Protein AF-A0A5E5Q493-F1 (afdb_monomer_lite)

Foldseek 3Di:
DDPDDDPDDPQFDFPDWDDADPWIWTFTQQFIKTKQQLCNVCVVCPDVVRHIDIGTPARGGCVDPLRVVQQVVLLVVLVVDDADPVADSNVLNNLSVLLSVLVRQLVVLVVLQVVVVVVQVVVQVVQVVVCVVDPDRDDRDDRPPNVVSVCSNVVSVVVSVLSVVVSVCSRVVNDNPPPD

Sequence (180 aa):
MNLSDNSENSNDEVQYLIKLQDSFYAFANNYITKILPAESIDSQNLHPETRHSDQKTYSIGCANLWVARSIIQTKQILDSIILNPKISKQKVLDHAWCCTELLLNCEAAHYQIYKETLELMPKCDAIIEESKKRTHIPTLPQVERLEDKVAIFLGNAKRFLEKTHEFLCLLYGAPISKTS

pLDDT: mean 84.62, std 14.44, range [23.94, 97.75]

Structure (mmCIF, N/CA/C/O backbone):
data_AF-A0A5E5Q493-F1
#
_entry.id   AF-A0A5E5Q493-F1
#
loop_
_atom_site.group_PDB
_atom_site.id
_atom_site.type_symbol
_atom_site.label_atom_id
_atom_site.label_alt_id
_atom_sit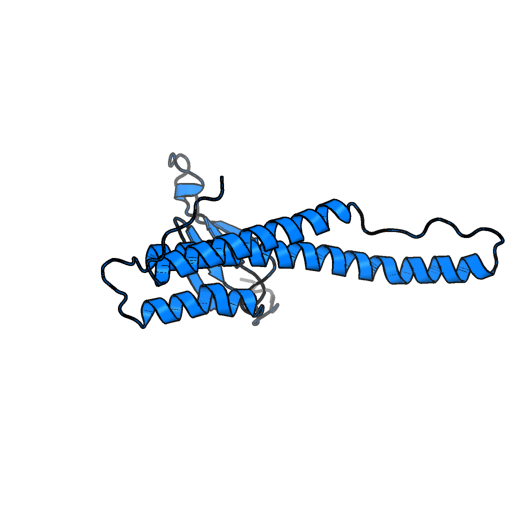e.label_comp_id
_atom_site.label_asym_id
_atom_site.label_entity_id
_atom_site.label_seq_id
_atom_site.pdbx_PDB_ins_code
_atom_site.Cartn_x
_atom_site.Cartn_y
_atom_site.Cartn_z
_atom_site.occupancy
_atom_site.B_iso_or_equiv
_atom_site.auth_seq_id
_atom_site.auth_comp_id
_atom_site.auth_asym_id
_atom_site.auth_atom_id
_atom_site.pdbx_PDB_model_num
ATOM 1 N N . MET A 1 1 ? -32.397 -18.327 -21.535 1.00 39.34 1 MET A N 1
ATOM 2 C CA . MET A 1 1 ? -31.599 -19.229 -20.684 1.00 39.34 1 MET A CA 1
ATOM 3 C C . MET A 1 1 ? -30.431 -19.692 -21.535 1.00 39.34 1 MET A C 1
ATOM 5 O O . MET A 1 1 ? -30.621 -20.534 -22.392 1.00 39.34 1 MET A O 1
ATOM 9 N N . ASN A 1 2 ? -29.295 -19.013 -21.406 1.00 23.94 2 ASN A N 1
ATOM 10 C CA . ASN A 1 2 ? -28.016 -19.379 -22.008 1.00 23.94 2 ASN A CA 1
ATOM 11 C C . ASN A 1 2 ? -26.967 -18.934 -20.991 1.00 23.94 2 ASN A C 1
ATOM 13 O O . ASN A 1 2 ? -26.637 -17.755 -20.902 1.00 23.94 2 ASN A O 1
ATOM 17 N N . LEU A 1 3 ? -26.571 -19.883 -20.146 1.00 37.31 3 LEU A N 1
ATOM 18 C CA . LEU A 1 3 ? -25.364 -19.809 -19.339 1.00 37.31 3 LEU A CA 1
ATOM 19 C C . LEU A 1 3 ? -24.218 -20.120 -20.299 1.00 37.31 3 LEU A C 1
ATOM 21 O O . LEU A 1 3 ? -23.931 -21.283 -20.563 1.00 37.31 3 LEU A O 1
ATOM 25 N N . SER A 1 4 ? -23.651 -19.084 -20.908 1.00 36.12 4 SER A N 1
ATOM 26 C CA . SER A 1 4 ? -22.347 -19.199 -21.548 1.00 36.12 4 SER A CA 1
ATOM 27 C C . SER A 1 4 ? -21.291 -19.138 -20.454 1.00 36.12 4 SER A C 1
ATOM 29 O O . SER A 1 4 ? -21.173 -18.122 -19.765 1.00 36.12 4 SER A O 1
ATOM 31 N N . ASP A 1 5 ? -20.592 -20.260 -20.307 1.00 43.19 5 ASP A N 1
ATOM 32 C CA . ASP A 1 5 ? -19.326 -20.430 -19.607 1.00 43.19 5 ASP A CA 1
ATOM 33 C C . ASP A 1 5 ? -18.454 -19.173 -19.655 1.00 43.19 5 ASP A C 1
ATOM 35 O O . ASP A 1 5 ? -18.027 -18.743 -20.722 1.00 43.19 5 ASP A O 1
ATOM 39 N N . ASN A 1 6 ? -18.146 -18.649 -18.472 1.00 34.38 6 ASN A N 1
ATOM 40 C CA . ASN A 1 6 ? -16.901 -17.946 -18.199 1.00 34.38 6 ASN A CA 1
ATOM 41 C C . ASN A 1 6 ? -16.311 -18.580 -16.939 1.00 34.38 6 ASN A C 1
ATOM 43 O O . ASN A 1 6 ? -16.377 -18.042 -15.835 1.00 34.38 6 ASN A O 1
ATOM 47 N N . SER A 1 7 ? -15.769 -19.782 -17.110 1.00 41.03 7 SER A N 1
ATOM 48 C CA . SER A 1 7 ? -14.780 -20.334 -16.198 1.00 41.03 7 SER A CA 1
ATOM 49 C C . SER A 1 7 ? -13.471 -19.555 -16.372 1.00 41.03 7 SER A C 1
ATOM 51 O O . SER A 1 7 ? -12.572 -20.001 -17.081 1.00 41.03 7 SER A O 1
ATOM 53 N N . GLU A 1 8 ? -13.357 -18.388 -15.741 1.00 40.84 8 GLU A N 1
ATOM 54 C CA . GLU A 1 8 ? -12.075 -17.703 -15.565 1.00 40.84 8 GLU A CA 1
ATOM 55 C C . GLU A 1 8 ? -11.865 -17.360 -14.080 1.00 40.84 8 GLU A C 1
ATOM 57 O O . GLU A 1 8 ? -12.551 -16.524 -13.502 1.00 40.84 8 GLU A O 1
ATOM 62 N N . ASN A 1 9 ? -10.880 -18.051 -13.492 1.00 41.59 9 ASN A N 1
ATOM 63 C CA . ASN A 1 9 ? -10.231 -17.850 -12.190 1.00 41.59 9 ASN A CA 1
ATOM 64 C C . ASN A 1 9 ? -11.027 -18.106 -10.895 1.00 41.59 9 ASN A C 1
ATOM 66 O O . ASN A 1 9 ? -11.352 -17.193 -10.143 1.00 41.59 9 ASN A O 1
ATOM 70 N N . SER A 1 10 ? -11.088 -19.379 -10.487 1.00 48.81 10 SER A N 1
ATOM 71 C CA . SER A 1 10 ? -11.381 -19.809 -9.103 1.00 48.81 10 SER A CA 1
ATOM 72 C C . SER A 1 10 ? -10.326 -19.387 -8.054 1.00 48.81 10 SER A C 1
ATOM 74 O O . SER A 1 10 ? -10.352 -19.872 -6.929 1.00 48.81 10 SER A O 1
ATOM 76 N N . ASN A 1 11 ? -9.354 -18.542 -8.416 1.00 54.03 11 ASN A N 1
ATOM 77 C CA . ASN A 1 11 ? -8.247 -18.107 -7.554 1.00 54.03 11 ASN A CA 1
ATOM 78 C C . ASN A 1 11 ? -8.409 -16.677 -7.011 1.00 54.03 11 ASN A C 1
ATOM 80 O O . ASN A 1 11 ? -7.560 -16.231 -6.240 1.00 54.03 11 ASN A O 1
ATOM 84 N N . ASP A 1 12 ? -9.465 -15.967 -7.413 1.00 68.44 12 ASP A N 1
ATOM 85 C CA . ASP A 1 12 ? -9.704 -14.557 -7.072 1.00 68.44 12 ASP A CA 1
ATOM 86 C C . ASP A 1 12 ? -10.962 -14.354 -6.212 1.00 68.44 12 ASP A C 1
ATOM 88 O O . ASP A 1 12 ? -11.564 -13.282 -6.186 1.00 68.44 12 ASP A O 1
ATOM 92 N N . GLU A 1 13 ? -11.350 -15.378 -5.452 1.00 83.69 13 GLU A N 1
ATOM 93 C CA . GLU A 1 13 ? -12.405 -15.243 -4.452 1.00 83.69 13 GLU A CA 1
ATOM 94 C C . GLU A 1 13 ? -12.000 -14.269 -3.335 1.00 83.69 13 GLU A C 1
ATOM 96 O O . GLU A 1 13 ? -10.838 -14.191 -2.911 1.00 83.69 13 GLU A O 1
ATOM 101 N N . VAL A 1 14 ? -12.989 -13.523 -2.836 1.00 86.12 14 VAL A N 1
ATOM 102 C CA . VAL A 1 14 ? -12.820 -12.661 -1.664 1.00 86.12 14 VAL A CA 1
ATOM 103 C C . VAL A 1 14 ? -12.573 -13.545 -0.448 1.00 86.12 14 VAL A C 1
ATOM 105 O O . VAL A 1 14 ? -13.428 -14.332 -0.055 1.00 86.12 14 VAL A O 1
ATOM 108 N N . GLN A 1 15 ? -11.411 -13.380 0.174 1.00 87.62 15 GLN A N 1
ATOM 109 C CA . GLN A 1 15 ? -11.018 -14.142 1.355 1.00 87.62 15 GLN A CA 1
ATOM 110 C C . GLN A 1 15 ? -11.425 -13.439 2.651 1.00 87.62 15 GLN A C 1
ATOM 112 O O . GLN A 1 15 ? -11.807 -14.094 3.618 1.00 87.62 15 GLN A O 1
ATOM 117 N N . TYR A 1 16 ? -11.347 -12.105 2.681 1.00 89.75 16 TYR A N 1
ATOM 118 C CA . TYR A 1 16 ? -11.669 -11.317 3.871 1.00 89.75 16 TYR A CA 1
ATOM 119 C C . TYR A 1 16 ? -12.482 -10.079 3.518 1.00 89.75 16 TYR A C 1
ATOM 121 O O . TYR A 1 16 ? -12.204 -9.390 2.539 1.00 89.75 16 TYR A O 1
ATOM 129 N N . LEU A 1 17 ? -13.447 -9.760 4.377 1.00 91.06 17 LEU A N 1
ATOM 130 C CA . LEU A 1 17 ? -14.184 -8.505 4.360 1.00 91.06 17 LEU A CA 1
ATOM 131 C C . LEU A 1 17 ? -13.906 -7.778 5.674 1.00 91.06 17 LEU A C 1
ATOM 133 O O . LEU A 1 17 ? -14.269 -8.267 6.744 1.00 91.06 17 LEU A O 1
ATOM 137 N N . ILE A 1 18 ? -13.239 -6.627 5.608 1.00 91.38 18 ILE A N 1
ATOM 138 C CA . ILE A 1 18 ? -12.825 -5.883 6.803 1.00 91.38 18 ILE A CA 1
ATOM 139 C C . ILE A 1 18 ? -13.383 -4.464 6.728 1.00 91.38 18 ILE A C 1
ATOM 141 O O . ILE A 1 18 ? -13.211 -3.768 5.727 1.00 91.38 18 ILE A O 1
ATOM 145 N N . LYS A 1 19 ? -14.043 -4.027 7.807 1.00 89.88 19 LYS A N 1
ATOM 146 C CA . LYS A 1 19 ? -14.370 -2.615 8.009 1.00 89.88 19 LYS A CA 1
ATOM 147 C C . LYS A 1 19 ? -13.118 -1.889 8.493 1.00 89.88 19 LYS A C 1
ATOM 149 O O . LYS A 1 19 ? -12.595 -2.211 9.560 1.00 89.88 19 LYS A O 1
ATOM 154 N N . LEU A 1 20 ? -12.655 -0.927 7.710 1.00 88.44 20 LEU A N 1
ATOM 155 C CA . LEU A 1 20 ? -11.464 -0.129 7.974 1.00 88.44 20 LEU A CA 1
ATOM 156 C C . LEU A 1 20 ? -11.875 1.335 7.898 1.00 88.44 20 LEU A C 1
ATOM 158 O O . LEU A 1 20 ? -12.413 1.765 6.875 1.00 88.44 20 LEU A O 1
ATOM 162 N N . GLN A 1 21 ? -11.661 2.079 8.987 1.00 85.44 21 GLN A N 1
ATOM 163 C CA . GLN A 1 21 ? -12.197 3.433 9.134 1.00 85.44 21 GLN A CA 1
ATOM 164 C C . GLN A 1 21 ? -13.718 3.441 8.833 1.00 85.44 21 GLN A C 1
ATOM 166 O O . GLN A 1 21 ? -14.478 2.653 9.410 1.00 85.44 21 GLN A O 1
ATOM 171 N N . ASP A 1 22 ? -14.155 4.270 7.882 1.00 82.38 22 ASP A N 1
ATOM 172 C CA . ASP A 1 22 ? -15.555 4.429 7.477 1.00 82.38 22 ASP A CA 1
ATOM 173 C C . ASP A 1 22 ? -15.925 3.627 6.216 1.00 82.38 22 ASP A C 1
ATOM 175 O O . ASP A 1 22 ? -16.923 3.910 5.557 1.00 82.38 22 ASP A O 1
ATOM 179 N N . SER A 1 23 ? -15.121 2.638 5.814 1.00 86.62 23 SER A N 1
ATOM 180 C CA . SER A 1 23 ? -15.348 1.883 4.574 1.00 86.62 23 SER A CA 1
ATOM 181 C C . SER A 1 23 ? -15.143 0.381 4.741 1.00 86.62 23 SER A C 1
ATOM 183 O O . SER A 1 23 ? -14.411 -0.082 5.614 1.00 86.62 23 SER A O 1
ATOM 185 N N . PHE A 1 24 ? -15.802 -0.399 3.885 1.00 89.44 24 PHE A N 1
ATOM 186 C CA . PHE A 1 24 ? -15.582 -1.839 3.795 1.00 89.44 24 PHE A CA 1
ATOM 187 C C . PHE A 1 24 ? -14.611 -2.145 2.663 1.00 89.44 24 PHE A C 1
ATOM 189 O O . PHE A 1 24 ? -14.757 -1.629 1.555 1.00 89.44 24 PHE A O 1
ATOM 196 N N . TYR A 1 25 ? -13.646 -3.011 2.945 1.00 91.31 25 TYR A N 1
ATOM 197 C CA . TYR A 1 25 ? -12.689 -3.494 1.964 1.00 91.31 25 TYR A CA 1
ATOM 198 C C . TYR A 1 25 ? -12.807 -5.006 1.831 1.00 91.31 25 TYR A C 1
ATOM 200 O O . TYR A 1 25 ? -12.768 -5.737 2.825 1.00 91.31 25 TYR A O 1
ATOM 208 N N . ALA A 1 26 ? -12.951 -5.456 0.589 1.00 91.62 26 ALA A N 1
ATOM 209 C CA . ALA A 1 26 ? -12.884 -6.851 0.198 1.00 91.62 26 ALA A CA 1
ATOM 210 C C . ALA A 1 26 ? -11.453 -7.175 -0.243 1.00 91.62 26 ALA A C 1
ATOM 212 O O . ALA A 1 26 ? -10.914 -6.548 -1.157 1.00 91.62 26 ALA A O 1
ATOM 213 N N . PHE A 1 27 ? -10.845 -8.154 0.418 1.00 91.62 27 PHE A N 1
ATOM 214 C CA . PHE A 1 27 ? -9.499 -8.637 0.148 1.00 91.62 27 PHE A CA 1
ATOM 215 C C . PHE A 1 27 ? -9.597 -9.969 -0.591 1.00 91.62 27 PHE A C 1
ATOM 217 O O . PHE A 1 27 ? -9.930 -10.996 0.007 1.00 91.62 27 PHE A O 1
ATOM 224 N N . ALA A 1 28 ? -9.326 -9.938 -1.892 1.00 91.56 28 ALA A N 1
ATOM 225 C CA . ALA A 1 28 ? -9.138 -11.123 -2.718 1.00 91.56 28 ALA A CA 1
ATOM 226 C C . ALA A 1 28 ? -7.650 -11.493 -2.773 1.00 91.56 28 ALA A C 1
ATOM 228 O O . ALA A 1 28 ? -6.789 -10.772 -2.260 1.00 91.56 28 ALA A O 1
ATOM 229 N N . ASN A 1 29 ? -7.322 -12.617 -3.407 1.00 89.19 29 ASN A N 1
ATOM 230 C CA . ASN A 1 29 ? -5.942 -13.092 -3.458 1.00 89.19 29 ASN A CA 1
ATOM 231 C C . ASN A 1 29 ? -5.014 -12.115 -4.201 1.00 89.19 29 ASN A C 1
ATOM 233 O O . ASN A 1 29 ? -3.924 -11.814 -3.715 1.00 89.19 29 ASN A O 1
ATOM 237 N N . ASN A 1 30 ? -5.467 -11.549 -5.326 1.00 88.44 30 ASN A N 1
ATOM 238 C CA . ASN A 1 30 ? -4.639 -10.676 -6.165 1.00 88.44 30 ASN A CA 1
ATOM 239 C C . ASN A 1 30 ? -5.064 -9.202 -6.176 1.00 88.44 30 ASN A C 1
ATOM 241 O O . ASN A 1 30 ? -4.408 -8.380 -6.815 1.00 88.44 30 ASN A O 1
ATOM 245 N N . TYR A 1 31 ? -6.147 -8.830 -5.494 1.00 89.06 31 TYR A N 1
ATOM 246 C CA . TYR A 1 31 ? -6.603 -7.442 -5.456 1.00 89.06 31 TYR A CA 1
ATOM 247 C C . TYR A 1 31 ? -7.353 -7.085 -4.174 1.00 89.06 31 TYR A C 1
ATOM 249 O O . TYR A 1 31 ? -7.845 -7.949 -3.448 1.00 89.06 31 TYR A O 1
ATOM 257 N N . ILE A 1 32 ? -7.462 -5.780 -3.932 1.00 90.50 32 ILE A N 1
ATOM 258 C CA . ILE A 1 32 ? -8.276 -5.202 -2.864 1.00 90.50 32 ILE A CA 1
ATOM 259 C C . ILE A 1 32 ? -9.277 -4.238 -3.489 1.00 90.50 32 ILE A C 1
ATOM 261 O O . ILE A 1 32 ? -8.916 -3.364 -4.288 1.00 90.50 32 ILE A O 1
ATOM 265 N N . THR A 1 33 ? -10.531 -4.375 -3.078 1.00 90.69 33 THR A N 1
ATOM 266 C CA . THR A 1 33 ? -11.648 -3.576 -3.570 1.00 90.69 33 THR A CA 1
ATOM 267 C C . THR A 1 33 ? -12.316 -2.853 -2.414 1.00 90.69 33 THR A C 1
ATOM 269 O O . THR A 1 33 ? -12.664 -3.464 -1.404 1.00 90.69 33 THR A O 1
ATOM 272 N N . LYS A 1 34 ? -12.517 -1.545 -2.566 1.00 91.00 34 LYS A N 1
ATOM 273 C CA . LYS A 1 34 ? -13.326 -0.743 -1.655 1.00 91.00 34 LYS A CA 1
ATOM 274 C C . LYS A 1 34 ? -14.789 -0.872 -2.058 1.00 91.00 34 LYS A C 1
ATOM 276 O O . LYS A 1 34 ? -15.133 -0.645 -3.215 1.00 91.00 34 LYS A O 1
ATOM 281 N N . ILE A 1 35 ? -15.644 -1.220 -1.108 1.00 87.12 35 ILE A N 1
ATOM 282 C CA . ILE A 1 35 ? -17.091 -1.270 -1.310 1.00 87.12 35 ILE A CA 1
ATOM 283 C C . ILE A 1 35 ? -17.650 0.125 -1.046 1.00 87.12 35 ILE A C 1
ATOM 285 O O . ILE A 1 35 ? -17.381 0.724 -0.002 1.00 87.12 35 ILE A O 1
ATOM 289 N N . LEU A 1 36 ? -18.428 0.627 -1.999 1.00 82.12 36 LEU A N 1
ATOM 290 C CA . LEU A 1 36 ? -19.103 1.914 -1.945 1.00 82.12 36 LEU A CA 1
ATOM 291 C C . LEU A 1 36 ? -20.588 1.676 -1.631 1.00 82.12 36 LEU A C 1
ATOM 293 O O . LEU A 1 36 ? -21.318 1.114 -2.455 1.00 82.12 36 LEU A O 1
ATOM 297 N N . PRO A 1 37 ? -21.059 2.057 -0.428 1.00 79.19 37 PRO A N 1
ATOM 298 C CA . PRO A 1 37 ? -22.476 2.004 -0.093 1.00 79.19 37 PRO A CA 1
ATOM 299 C C . PRO A 1 37 ? -23.313 2.842 -1.068 1.00 79.19 37 PRO A C 1
ATOM 301 O O . PRO A 1 37 ? -22.847 3.888 -1.515 1.00 79.19 37 PRO A O 1
ATOM 304 N N . ALA A 1 38 ? -24.562 2.448 -1.339 1.00 76.94 38 ALA A N 1
ATOM 305 C CA . ALA A 1 38 ? -25.472 3.244 -2.169 1.00 76.94 38 ALA A CA 1
ATOM 306 C C . ALA A 1 38 ? -25.632 4.673 -1.619 1.00 76.94 38 ALA A C 1
ATOM 308 O O . ALA A 1 38 ? -25.559 5.639 -2.365 1.00 76.94 38 ALA A O 1
ATOM 309 N N . GLU A 1 39 ? -25.692 4.799 -0.293 1.00 74.12 39 GLU A N 1
ATOM 310 C CA . GLU A 1 39 ? -25.741 6.068 0.448 1.00 74.12 39 GLU A CA 1
ATOM 311 C C . GLU A 1 39 ? -24.510 6.965 0.218 1.00 74.12 39 GLU A C 1
ATOM 313 O O . GLU A 1 39 ? -24.579 8.178 0.390 1.00 74.12 39 GLU A O 1
ATOM 318 N N . SER A 1 40 ? -23.364 6.385 -0.155 1.00 73.56 40 SER A N 1
ATOM 319 C CA . SER A 1 40 ? -22.155 7.148 -0.496 1.00 73.56 40 SER A CA 1
ATOM 320 C C . SER A 1 40 ? -22.145 7.628 -1.950 1.00 73.56 40 SER A C 1
ATOM 322 O O . SER A 1 40 ? -21.463 8.600 -2.266 1.00 73.56 40 SER A O 1
ATOM 324 N N . ILE A 1 41 ? -22.901 6.955 -2.821 1.00 74.69 41 ILE A N 1
ATOM 325 C CA . ILE A 1 41 ? -23.017 7.254 -4.253 1.00 74.69 41 ILE A CA 1
ATOM 326 C C . ILE A 1 41 ? -24.143 8.269 -4.478 1.00 74.69 41 ILE A C 1
ATOM 328 O O . ILE A 1 41 ? -23.981 9.213 -5.246 1.00 74.69 41 ILE A O 1
ATOM 332 N N . ASP A 1 42 ? -25.249 8.110 -3.754 1.00 73.31 42 ASP A N 1
ATOM 333 C CA . ASP A 1 42 ? -26.403 8.999 -3.767 1.00 73.31 42 ASP A CA 1
ATOM 334 C C . ASP A 1 42 ? -26.770 9.420 -2.339 1.00 73.31 42 ASP A C 1
ATOM 336 O O . ASP A 1 42 ? -27.705 8.926 -1.708 1.00 73.31 42 ASP A O 1
ATOM 340 N N . SER A 1 43 ? -25.990 10.360 -1.811 1.00 74.31 43 SER A N 1
ATOM 341 C CA . SER A 1 43 ? -26.144 10.862 -0.441 1.00 74.31 43 SER A CA 1
ATOM 342 C C . SER A 1 43 ? -27.427 11.660 -0.214 1.00 74.31 43 SER A C 1
ATOM 344 O O . SER A 1 43 ? -27.854 11.826 0.929 1.00 74.31 43 SER A O 1
ATOM 346 N N . GLN A 1 44 ? -28.048 12.153 -1.286 1.00 82.00 44 GLN A N 1
ATOM 347 C CA . GLN A 1 44 ? -29.312 12.887 -1.238 1.00 82.00 44 GLN A CA 1
ATOM 348 C C . GLN A 1 44 ? -30.521 11.983 -1.509 1.00 82.00 44 GLN A C 1
ATOM 350 O O . GLN A 1 44 ? -31.654 12.457 -1.419 1.00 82.00 44 GLN A O 1
ATOM 355 N N . ASN A 1 45 ? -30.286 10.692 -1.781 1.00 75.31 45 ASN A N 1
ATOM 356 C CA . ASN A 1 45 ? -31.303 9.684 -2.069 1.00 75.31 45 ASN A CA 1
ATOM 357 C C . ASN A 1 45 ? -32.252 10.124 -3.205 1.00 75.31 45 ASN A C 1
ATOM 359 O O . ASN A 1 45 ? -33.468 9.930 -3.141 1.00 75.31 45 ASN A O 1
ATOM 363 N N . LEU A 1 46 ? -31.689 10.797 -4.214 1.00 78.94 46 LEU A N 1
ATOM 364 C CA . LEU A 1 46 ? -32.401 11.303 -5.390 1.00 78.94 46 LEU A CA 1
ATOM 365 C C . LEU A 1 46 ? -32.789 10.175 -6.361 1.00 78.94 46 LEU A C 1
ATOM 367 O O . LEU A 1 46 ? -33.719 10.334 -7.152 1.00 78.94 46 LEU A O 1
ATOM 371 N N . HIS A 1 47 ? -32.091 9.045 -6.281 1.00 80.31 47 HIS A N 1
ATOM 372 C CA . HIS A 1 47 ? -32.201 7.859 -7.117 1.00 80.31 47 HIS A CA 1
ATOM 373 C C . HIS A 1 47 ? -32.289 6.605 -6.228 1.00 80.31 47 HIS A C 1
ATOM 375 O O . HIS A 1 47 ? -31.269 5.974 -5.930 1.00 80.31 47 HIS A O 1
ATOM 381 N N . PRO A 1 48 ? -33.501 6.189 -5.817 1.00 75.00 48 PRO A N 1
ATOM 382 C CA . PRO A 1 48 ? -33.704 5.049 -4.912 1.00 75.00 48 PRO A CA 1
ATOM 383 C C . PRO A 1 48 ? -33.275 3.696 -5.509 1.00 75.00 48 PRO A C 1
ATOM 385 O O . PRO A 1 48 ? -33.143 2.706 -4.793 1.00 75.00 48 PRO A O 1
ATOM 388 N N . GLU A 1 49 ? -33.030 3.643 -6.818 1.00 80.69 49 GLU A N 1
ATOM 389 C CA . GLU A 1 49 ? -32.453 2.497 -7.526 1.00 80.69 49 GLU A CA 1
ATOM 390 C C . GLU A 1 49 ? -30.919 2.397 -7.426 1.00 80.69 49 GLU A C 1
ATOM 392 O O . GLU A 1 49 ? -30.340 1.426 -7.926 1.00 80.69 49 GLU A O 1
ATOM 397 N N . THR A 1 50 ? -30.247 3.357 -6.779 1.00 76.56 50 THR A N 1
ATOM 398 C CA . THR A 1 50 ? -28.790 3.345 -6.591 1.00 76.56 50 THR A CA 1
ATOM 399 C C . THR A 1 50 ? -28.364 2.102 -5.812 1.00 76.56 50 THR A C 1
ATOM 401 O O . THR A 1 50 ? -28.797 1.859 -4.687 1.00 76.56 50 THR A O 1
ATOM 404 N N . ARG A 1 51 ? -27.502 1.281 -6.419 1.00 78.44 51 ARG A N 1
ATOM 405 C CA . ARG A 1 51 ? -26.976 0.048 -5.817 1.00 78.44 51 ARG A CA 1
ATOM 406 C C . ARG A 1 51 ? -25.592 0.276 -5.228 1.00 78.44 51 ARG A C 1
ATOM 408 O O . ARG A 1 51 ? -24.879 1.187 -5.635 1.00 78.44 51 ARG A O 1
ATOM 415 N N . HIS A 1 52 ? -25.197 -0.605 -4.311 1.00 78.31 52 HIS A N 1
ATOM 416 C CA . HIS A 1 52 ? -23.801 -0.715 -3.896 1.00 78.31 52 HIS A CA 1
ATOM 417 C C . HIS A 1 52 ? -22.914 -0.959 -5.118 1.00 78.31 52 HIS A C 1
ATOM 419 O O . HIS A 1 52 ? -23.257 -1.774 -5.978 1.00 78.31 52 HIS A O 1
ATOM 425 N N . SER A 1 53 ? -21.778 -0.275 -5.172 1.00 80.06 53 SER A N 1
ATOM 426 C CA . SER A 1 53 ? -20.754 -0.510 -6.185 1.00 80.06 53 SER A CA 1
ATOM 427 C C . SER A 1 53 ? -19.437 -0.872 -5.518 1.00 80.06 53 SER A C 1
ATOM 429 O O . SER A 1 53 ? -19.264 -0.751 -4.304 1.00 80.06 53 SER A O 1
ATOM 431 N N . ASP A 1 54 ? -18.488 -1.318 -6.320 1.00 79.31 54 ASP A N 1
ATOM 432 C CA . ASP A 1 54 ? -17.180 -1.725 -5.857 1.00 79.31 54 ASP A CA 1
ATOM 433 C C . ASP A 1 54 ? -16.098 -1.047 -6.712 1.00 79.31 54 ASP A C 1
ATOM 435 O O . ASP A 1 54 ? -16.250 -0.848 -7.916 1.00 79.31 54 ASP A O 1
ATOM 439 N N . GLN A 1 55 ? -15.023 -0.593 -6.068 1.00 83.06 55 GLN A N 1
ATOM 440 C CA . GLN A 1 55 ? -13.914 0.088 -6.728 1.00 83.06 55 GLN A CA 1
ATOM 441 C C . GLN A 1 55 ? -12.616 -0.642 -6.411 1.00 83.06 55 GLN A C 1
ATOM 443 O O . GLN A 1 55 ? -12.129 -0.615 -5.274 1.00 83.06 55 GLN A O 1
ATOM 448 N N . LYS A 1 56 ? -12.021 -1.277 -7.428 1.00 82.94 56 LYS A N 1
ATOM 449 C CA . LYS A 1 56 ? -10.689 -1.874 -7.299 1.00 82.94 56 LYS A CA 1
ATOM 450 C C . LYS A 1 56 ? -9.703 -0.775 -6.915 1.00 82.94 56 LYS A C 1
ATOM 452 O O . LYS A 1 56 ? -9.441 0.138 -7.693 1.00 82.94 56 LYS A O 1
ATOM 457 N N . THR A 1 57 ? -9.205 -0.851 -5.688 1.00 83.75 57 THR A N 1
ATOM 458 C CA . THR A 1 57 ? -8.325 0.171 -5.113 1.00 83.75 57 THR A CA 1
ATOM 459 C C . THR A 1 57 ? -6.870 -0.211 -5.334 1.00 83.75 57 THR A C 1
ATOM 461 O O . THR A 1 57 ? -6.048 0.640 -5.658 1.00 83.75 57 THR A O 1
ATOM 464 N N . TYR A 1 58 ? -6.567 -1.509 -5.240 1.00 85.00 58 TYR A N 1
ATOM 465 C CA . TYR A 1 58 ? -5.217 -2.028 -5.415 1.00 85.00 58 TYR A CA 1
ATOM 466 C C . TYR A 1 58 ? -5.226 -3.288 -6.278 1.00 85.00 58 TYR A C 1
ATOM 468 O O . TYR A 1 58 ? -6.063 -4.176 -6.115 1.00 85.00 58 TYR A O 1
ATOM 476 N N . SER A 1 59 ? -4.258 -3.393 -7.187 1.00 85.25 59 SER A N 1
ATOM 477 C CA . SER A 1 59 ? -3.962 -4.599 -7.974 1.00 85.25 59 SER A CA 1
ATOM 478 C C . SER A 1 59 ? -3.023 -5.565 -7.240 1.00 85.25 59 SER A C 1
ATOM 480 O O . SER A 1 59 ? -2.219 -6.244 -7.869 1.00 85.25 59 SER A O 1
ATOM 482 N N . ILE A 1 60 ? -3.084 -5.553 -5.908 1.00 85.12 60 ILE A N 1
ATOM 483 C CA . ILE A 1 60 ? -2.315 -6.382 -4.980 1.00 85.12 60 ILE A CA 1
ATOM 484 C C . ILE A 1 60 ? -3.313 -6.870 -3.925 1.00 85.12 60 ILE A C 1
ATOM 486 O O . ILE A 1 60 ? -4.154 -6.081 -3.495 1.00 85.12 60 ILE A O 1
ATOM 490 N N . GLY A 1 61 ? -3.242 -8.142 -3.525 1.00 85.94 61 GLY A N 1
ATOM 491 C CA . GLY A 1 61 ? -4.183 -8.765 -2.584 1.00 85.94 61 GLY A CA 1
ATOM 492 C C . GLY A 1 61 ? -3.505 -9.633 -1.523 1.00 85.94 61 GLY A C 1
ATOM 493 O O . GLY A 1 61 ? -2.327 -9.446 -1.217 1.00 85.94 61 GLY A O 1
ATOM 494 N N . CYS A 1 62 ? -4.246 -10.590 -0.960 1.00 86.38 62 CYS A N 1
ATOM 495 C CA . CYS A 1 62 ? -3.793 -11.483 0.115 1.00 86.38 62 CYS A CA 1
ATOM 496 C C . CYS A 1 62 ? -2.558 -12.330 -0.230 1.00 86.38 62 CYS A C 1
ATOM 498 O O . CYS A 1 62 ? -1.834 -12.727 0.679 1.00 86.38 62 CYS A O 1
ATOM 500 N N . ALA A 1 63 ? -2.289 -12.604 -1.510 1.00 86.00 63 ALA A N 1
ATOM 501 C CA . ALA A 1 63 ? -1.083 -13.315 -1.935 1.00 86.00 63 ALA A CA 1
ATOM 502 C C . ALA A 1 63 ? 0.197 -12.534 -1.592 1.00 86.00 63 ALA A C 1
ATOM 504 O O . ALA A 1 63 ? 1.269 -13.118 -1.420 1.00 86.00 63 ALA A O 1
ATOM 505 N N . ASN A 1 64 ? 0.101 -11.207 -1.472 1.00 84.88 64 ASN A N 1
ATOM 506 C CA . ASN A 1 64 ? 1.212 -10.374 -1.053 1.00 84.88 64 ASN A CA 1
ATOM 507 C C . ASN A 1 64 ? 1.407 -10.476 0.469 1.00 84.88 64 ASN A C 1
ATOM 509 O O . ASN A 1 64 ? 0.530 -10.126 1.263 1.00 84.88 64 ASN A O 1
ATOM 513 N N . LEU A 1 65 ? 2.599 -10.922 0.877 1.00 80.75 65 LEU A N 1
ATOM 514 C CA . LEU A 1 65 ? 2.938 -11.130 2.286 1.00 80.75 65 LEU A CA 1
ATOM 515 C C . LEU A 1 65 ? 2.807 -9.861 3.132 1.00 80.75 65 LEU A C 1
ATOM 517 O O . LEU A 1 65 ? 2.474 -9.972 4.311 1.00 80.75 65 LEU A O 1
ATOM 521 N N . TRP A 1 66 ? 3.056 -8.678 2.564 1.00 77.12 66 TRP A N 1
ATOM 522 C CA . TRP A 1 66 ? 2.887 -7.421 3.286 1.00 77.12 66 TRP A CA 1
ATOM 523 C C . TRP A 1 66 ? 1.425 -7.236 3.663 1.00 77.12 66 TRP A C 1
ATOM 525 O O . TRP A 1 66 ? 1.142 -7.083 4.845 1.00 77.12 66 TRP A O 1
ATOM 535 N N . VAL A 1 67 ? 0.500 -7.352 2.708 1.00 77.06 67 VAL A N 1
ATOM 536 C CA . VAL A 1 67 ? -0.952 -7.230 2.935 1.00 77.06 67 VAL A CA 1
ATOM 537 C C . VAL A 1 67 ? -1.451 -8.274 3.932 1.00 77.06 67 VAL A C 1
ATOM 539 O O . VAL A 1 67 ? -2.108 -7.931 4.918 1.00 77.06 67 VAL A O 1
ATOM 542 N N . ALA A 1 68 ? -1.093 -9.543 3.722 1.00 74.75 68 ALA A N 1
ATOM 543 C CA . ALA A 1 68 ? -1.513 -10.634 4.595 1.00 74.75 68 ALA A CA 1
ATOM 544 C C . ALA A 1 68 ? -1.061 -10.430 6.049 1.00 74.75 68 ALA A C 1
ATOM 546 O O . ALA A 1 68 ? -1.834 -10.647 6.983 1.00 74.75 68 ALA A O 1
ATOM 547 N N . ARG A 1 69 ? 0.183 -9.981 6.255 1.00 75.25 69 ARG A N 1
ATOM 548 C CA . ARG A 1 69 ? 0.750 -9.794 7.598 1.00 75.25 69 ARG A CA 1
ATOM 549 C C . ARG A 1 69 ? 0.290 -8.505 8.270 1.00 75.25 69 ARG A C 1
ATOM 551 O O . ARG A 1 69 ? 0.043 -8.503 9.469 1.00 75.25 69 ARG A O 1
ATOM 558 N N . SER A 1 70 ? 0.194 -7.408 7.526 1.00 85.81 70 SER A N 1
ATOM 559 C CA . SER A 1 70 ? -0.007 -6.083 8.125 1.00 85.81 70 SER A CA 1
ATOM 560 C C . SER A 1 70 ? -1.448 -5.827 8.551 1.00 85.81 70 SER A C 1
ATOM 562 O O . SER A 1 70 ? -1.646 -5.358 9.671 1.00 85.81 70 SER A O 1
ATOM 564 N N . ILE A 1 71 ? -2.451 -6.178 7.739 1.00 92.50 71 ILE A N 1
ATOM 565 C CA . ILE A 1 71 ? -3.853 -5.887 8.081 1.00 92.50 71 ILE A CA 1
ATOM 566 C C . ILE A 1 71 ? -4.677 -7.122 8.435 1.00 92.50 71 ILE A C 1
ATOM 568 O O . ILE A 1 71 ? -5.392 -7.105 9.439 1.00 92.50 71 ILE A O 1
ATOM 572 N N . ILE A 1 72 ? -4.553 -8.211 7.672 1.00 91.06 72 ILE A N 1
ATOM 573 C CA . ILE A 1 72 ? -5.378 -9.412 7.876 1.00 91.06 72 ILE A CA 1
ATOM 574 C C . ILE A 1 72 ? -5.005 -10.092 9.196 1.00 91.06 72 ILE A C 1
ATOM 576 O O . ILE A 1 72 ? -5.861 -10.264 10.066 1.00 91.06 72 ILE A O 1
ATOM 580 N N . GLN A 1 73 ? -3.721 -10.406 9.393 1.00 91.44 73 GLN A N 1
ATOM 581 C CA . GLN A 1 73 ? -3.250 -10.995 10.651 1.00 91.44 73 GLN A CA 1
ATOM 582 C C . GLN A 1 73 ? -3.468 -10.057 11.842 1.00 91.44 73 GLN A C 1
ATOM 584 O O . GLN A 1 73 ? -3.893 -10.512 12.901 1.00 91.44 73 GLN A O 1
ATOM 589 N N . THR A 1 74 ? -3.267 -8.745 11.677 1.00 91.75 74 THR A N 1
ATOM 590 C CA . THR A 1 74 ? -3.562 -7.773 12.742 1.00 91.75 74 THR A CA 1
ATOM 591 C C . THR A 1 74 ? -5.026 -7.829 13.165 1.00 91.75 74 THR A C 1
ATOM 593 O O . THR A 1 74 ? -5.310 -7.880 14.361 1.00 91.75 74 THR A O 1
ATOM 596 N N . LYS A 1 75 ? -5.969 -7.879 12.215 1.00 92.94 75 LYS A N 1
ATOM 597 C CA . LYS A 1 75 ? -7.397 -8.013 12.527 1.00 92.94 75 LYS A CA 1
ATOM 598 C C . LYS A 1 75 ? -7.688 -9.301 13.299 1.00 92.94 75 LYS A C 1
ATOM 600 O O . LYS A 1 75 ? -8.352 -9.245 14.329 1.00 92.94 75 LYS A O 1
ATOM 605 N N . GLN A 1 76 ? -7.145 -10.429 12.846 1.00 92.69 76 GLN A N 1
ATOM 606 C CA . GLN A 1 76 ? -7.314 -11.731 13.504 1.00 92.69 76 GLN A CA 1
ATOM 607 C C . GLN A 1 76 ? -6.760 -11.735 14.936 1.00 92.69 76 GLN A C 1
ATOM 609 O O . GLN A 1 76 ? -7.412 -12.229 15.859 1.00 92.69 76 GLN A O 1
ATOM 614 N N . ILE A 1 77 ? -5.581 -11.140 15.143 1.00 91.88 77 ILE A N 1
ATOM 615 C CA . ILE A 1 77 ? -4.980 -10.976 16.471 1.00 91.88 77 ILE A CA 1
ATOM 616 C C . ILE A 1 77 ? -5.888 -10.112 17.345 1.00 91.88 77 ILE A C 1
ATOM 618 O O . ILE A 1 77 ? -6.213 -10.510 18.461 1.00 91.88 77 ILE A O 1
ATOM 622 N N . LEU A 1 78 ? -6.344 -8.962 16.840 1.00 92.12 78 LEU A N 1
ATOM 623 C CA . LEU A 1 78 ? -7.207 -8.053 17.593 1.00 92.12 78 LEU A CA 1
ATOM 624 C C . LEU A 1 78 ? -8.536 -8.692 17.985 1.00 92.12 78 LEU A C 1
ATOM 626 O O . LEU A 1 78 ? -9.030 -8.416 19.078 1.00 92.12 78 LEU A O 1
ATOM 630 N N . ASP A 1 79 ? -9.101 -9.554 17.148 1.00 91.94 79 ASP A N 1
ATOM 631 C CA . ASP A 1 79 ? -10.317 -10.301 17.476 1.00 91.94 79 ASP A CA 1
ATOM 632 C C . ASP A 1 79 ? -10.080 -11.330 18.588 1.00 91.94 79 ASP A C 1
AT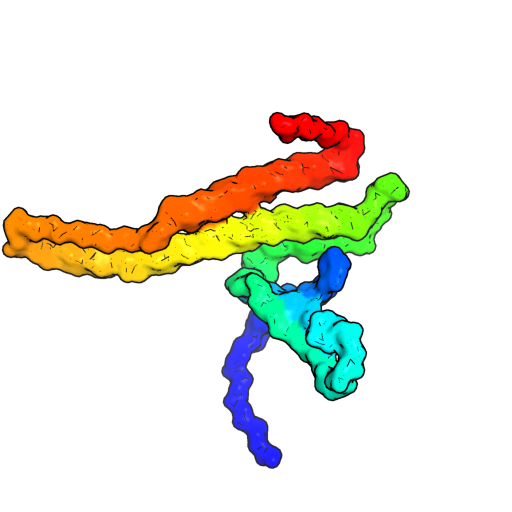OM 634 O O . ASP A 1 79 ? -10.969 -11.564 19.406 1.00 91.94 79 ASP A O 1
ATOM 638 N N . SER A 1 80 ? -8.863 -11.870 18.676 1.00 92.19 80 SER A N 1
ATOM 639 C CA . SER A 1 80 ? -8.501 -12.963 19.586 1.00 92.19 80 SER A CA 1
ATOM 640 C C . SER A 1 80 ? -7.976 -12.510 20.954 1.00 92.19 80 SER A C 1
ATOM 642 O O . SER A 1 80 ? -7.847 -13.332 21.858 1.00 92.19 80 SER A O 1
ATOM 644 N N . ILE A 1 81 ? -7.656 -11.224 21.132 1.00 91.81 81 ILE A N 1
ATOM 645 C CA . ILE A 1 81 ? -7.052 -10.705 22.371 1.00 91.81 81 ILE A CA 1
ATOM 646 C C . ILE A 1 81 ? -7.946 -9.701 23.100 1.00 91.81 81 ILE A C 1
ATOM 648 O O . ILE A 1 81 ? -8.798 -9.029 22.512 1.00 91.81 81 ILE A O 1
ATOM 652 N N . ILE A 1 82 ? -7.698 -9.540 24.398 1.00 89.19 82 ILE A N 1
ATOM 653 C CA . ILE A 1 82 ? -8.232 -8.437 25.200 1.00 89.19 82 ILE A CA 1
ATOM 654 C C . ILE A 1 82 ? -7.107 -7.416 25.371 1.00 89.19 82 ILE A C 1
ATOM 656 O O . ILE A 1 82 ? -6.057 -7.726 25.929 1.00 89.19 82 ILE A O 1
ATOM 660 N N . LEU A 1 83 ? -7.316 -6.204 24.858 1.00 86.12 83 LEU A N 1
ATOM 661 C CA . LEU A 1 83 ? -6.361 -5.108 25.004 1.00 86.12 83 LEU A CA 1
ATOM 662 C C . LEU A 1 83 ? -6.522 -4.412 26.357 1.00 86.12 83 LEU A C 1
ATOM 664 O O . LEU A 1 83 ? -7.573 -4.481 26.995 1.00 86.12 83 LEU A O 1
ATOM 668 N N . ASN A 1 84 ? -5.482 -3.678 26.758 1.00 84.75 84 ASN A N 1
ATOM 669 C CA . ASN A 1 84 ? -5.581 -2.713 27.848 1.00 84.75 84 ASN A CA 1
ATOM 670 C C . ASN A 1 84 ? -6.778 -1.768 27.591 1.00 84.75 84 ASN A C 1
ATOM 672 O O . ASN A 1 84 ? -6.867 -1.239 26.482 1.00 84.75 84 ASN A O 1
ATOM 676 N N . PRO A 1 85 ? -7.649 -1.490 28.581 1.00 84.62 85 PRO A N 1
ATOM 677 C CA . PRO A 1 85 ? -8.823 -0.626 28.405 1.00 84.62 85 PRO A CA 1
ATOM 678 C C . PRO A 1 85 ? -8.526 0.770 27.837 1.00 84.62 85 PRO A C 1
ATOM 680 O O . PRO A 1 85 ? -9.403 1.404 27.258 1.00 84.62 85 PRO A O 1
ATOM 683 N N . LYS A 1 86 ? -7.291 1.264 27.992 1.00 85.44 86 LYS A N 1
ATOM 684 C CA . LYS A 1 86 ? -6.852 2.555 27.442 1.00 85.44 86 LYS A CA 1
ATOM 685 C C . LYS A 1 86 ? -6.596 2.522 25.927 1.00 85.44 86 LYS A C 1
ATOM 687 O O . LYS A 1 86 ? -6.499 3.581 25.311 1.00 85.44 86 LYS A O 1
ATOM 692 N N . ILE A 1 87 ? -6.475 1.335 25.328 1.00 87.94 87 ILE A N 1
ATOM 693 C CA . ILE A 1 87 ? -6.149 1.132 23.914 1.00 87.94 87 ILE A CA 1
ATOM 694 C C . ILE A 1 87 ? -7.387 0.610 23.182 1.00 87.94 87 ILE A C 1
ATOM 696 O O . ILE A 1 87 ? -7.914 -0.460 23.478 1.00 87.94 87 ILE A O 1
ATOM 700 N N . SER A 1 88 ? -7.840 1.361 22.180 1.00 90.19 88 SER A N 1
ATOM 701 C CA . SER A 1 88 ? -8.963 0.956 21.331 1.00 90.19 88 SER A CA 1
ATOM 702 C C . SER A 1 88 ? -8.497 0.007 20.227 1.00 90.19 88 SER A C 1
ATOM 704 O O . SER A 1 88 ? -7.610 0.365 19.452 1.00 90.19 88 SER A O 1
ATOM 706 N N . LYS A 1 89 ? -9.152 -1.158 20.097 1.00 91.69 89 LYS A N 1
ATOM 707 C CA . LYS A 1 89 ? -8.925 -2.098 18.982 1.00 91.69 89 LYS A CA 1
ATOM 708 C C . LYS A 1 89 ? -9.087 -1.417 17.621 1.00 91.69 89 LYS A C 1
ATOM 710 O O . LYS A 1 89 ? -8.274 -1.650 16.734 1.00 91.69 89 LYS A O 1
ATOM 715 N N . GLN A 1 90 ? -10.082 -0.536 17.482 1.00 90.75 90 GLN A N 1
ATOM 716 C CA . GLN A 1 90 ? -10.314 0.200 16.238 1.00 90.75 90 GLN A CA 1
ATOM 717 C C . GLN A 1 90 ? -9.132 1.113 15.905 1.00 90.75 90 GLN A C 1
ATOM 719 O O . GLN A 1 90 ? -8.628 1.063 14.794 1.00 90.75 90 GLN A O 1
ATOM 724 N N . LYS A 1 91 ? -8.611 1.867 16.884 1.00 90.38 91 LYS A N 1
ATOM 725 C CA . LYS A 1 91 ? -7.449 2.745 16.658 1.00 90.38 91 LYS A CA 1
ATOM 726 C C . LYS A 1 91 ? -6.202 1.974 16.224 1.00 90.38 91 LYS A C 1
ATOM 728 O O . LYS A 1 91 ? -5.432 2.481 15.411 1.00 90.38 91 LYS A O 1
ATOM 733 N N . VAL A 1 92 ? -5.999 0.777 16.783 1.00 92.44 92 VAL A N 1
ATOM 734 C CA . VAL A 1 92 ? -4.897 -0.117 16.400 1.00 92.44 92 VAL A CA 1
ATOM 735 C C . VAL A 1 92 ? -5.088 -0.602 14.964 1.00 92.44 92 VAL A C 1
ATOM 737 O O . VAL A 1 92 ? -4.149 -0.543 14.175 1.00 92.44 92 VAL A O 1
ATOM 740 N N . LEU A 1 93 ? -6.305 -1.025 14.612 1.00 93.12 93 LEU A N 1
ATOM 741 C CA . LEU A 1 93 ? -6.635 -1.470 13.262 1.00 93.12 93 LEU A CA 1
ATOM 742 C C . LEU A 1 93 ? -6.484 -0.342 12.228 1.00 93.12 93 LEU A C 1
ATOM 744 O O . LEU A 1 93 ? -5.910 -0.569 11.169 1.00 93.12 93 LEU A O 1
ATOM 748 N N . ASP A 1 94 ? -6.922 0.875 12.555 1.00 92.19 94 ASP A N 1
ATOM 749 C CA . ASP A 1 94 ? -6.788 2.046 11.683 1.00 92.19 94 ASP A CA 1
ATOM 750 C C . ASP A 1 94 ? -5.312 2.408 11.451 1.00 92.19 94 ASP A C 1
ATOM 752 O O . ASP A 1 94 ? -4.926 2.715 10.326 1.00 92.19 94 ASP A O 1
ATOM 756 N N . HIS A 1 95 ? -4.461 2.330 12.483 1.00 92.38 95 HIS A N 1
ATOM 757 C CA . HIS A 1 95 ? -3.015 2.538 12.316 1.00 92.38 95 HIS A CA 1
ATOM 758 C C . HIS A 1 95 ? -2.379 1.457 11.445 1.00 92.38 95 HIS A C 1
ATOM 760 O O . HIS A 1 95 ? -1.594 1.774 10.552 1.00 92.38 95 HIS A O 1
ATOM 766 N N . ALA A 1 96 ? -2.729 0.190 11.680 1.00 93.50 96 ALA A N 1
ATOM 767 C CA . ALA A 1 96 ? -2.251 -0.913 10.858 1.00 93.50 96 ALA A CA 1
ATOM 768 C C . ALA A 1 96 ? -2.666 -0.732 9.391 1.00 93.50 96 ALA A C 1
ATOM 770 O O . ALA A 1 96 ? -1.855 -0.960 8.493 1.00 93.50 96 ALA A O 1
ATOM 771 N N . TRP A 1 97 ? -3.887 -0.249 9.142 1.00 93.62 97 TRP A N 1
ATOM 772 C CA . TRP A 1 97 ? -4.355 0.056 7.795 1.00 93.62 97 TRP A CA 1
ATOM 773 C C . TRP A 1 97 ? -3.565 1.190 7.144 1.00 93.62 97 TRP A C 1
ATOM 775 O O . TRP A 1 97 ? -3.032 0.989 6.059 1.00 93.62 97 TRP A O 1
ATOM 785 N N . CYS A 1 98 ? -3.377 2.320 7.831 1.00 93.12 98 CYS A N 1
ATOM 786 C CA . CYS A 1 98 ? -2.557 3.426 7.325 1.00 93.12 98 CYS A CA 1
ATOM 787 C C . CYS A 1 98 ? -1.137 2.969 6.945 1.00 93.12 98 CYS A C 1
ATOM 789 O O . CYS A 1 98 ? -0.605 3.354 5.905 1.00 93.12 98 CYS A O 1
ATOM 791 N N . CYS A 1 99 ? -0.512 2.124 7.771 1.00 93.50 99 CYS A N 1
ATOM 792 C CA . CYS A 1 99 ? 0.784 1.524 7.453 1.00 93.50 99 CYS A CA 1
ATOM 793 C C . CYS A 1 99 ? 0.710 0.618 6.212 1.00 93.50 99 CYS A C 1
ATOM 795 O O . CYS A 1 99 ? 1.601 0.658 5.365 1.00 93.50 99 CYS A O 1
ATOM 797 N N . THR A 1 100 ? -0.357 -0.174 6.091 1.00 92.88 100 THR A N 1
ATOM 798 C CA . THR A 1 100 ? -0.593 -1.071 4.950 1.00 92.88 100 THR A CA 1
ATOM 799 C C . THR A 1 100 ? -0.745 -0.288 3.645 1.00 92.88 100 THR A C 1
ATOM 801 O O . THR A 1 100 ? -0.112 -0.642 2.656 1.00 92.88 100 THR A O 1
ATOM 804 N N . GLU A 1 101 ? -1.511 0.806 3.638 1.00 92.50 101 GLU A N 1
ATOM 805 C CA . GLU A 1 101 ? -1.692 1.669 2.460 1.00 92.50 101 GLU A CA 1
ATOM 806 C C . GLU A 1 101 ? -0.360 2.245 1.962 1.00 92.50 101 GLU A C 1
ATOM 808 O O . GLU A 1 101 ? -0.093 2.263 0.760 1.00 92.50 101 GLU A O 1
ATOM 813 N N . LEU A 1 102 ? 0.516 2.665 2.881 1.00 94.44 102 LEU A N 1
ATOM 814 C CA . LEU A 1 102 ? 1.843 3.175 2.531 1.00 94.44 102 LEU A CA 1
ATOM 815 C C . LEU A 1 102 ? 2.715 2.088 1.883 1.00 94.44 102 LEU A C 1
ATOM 817 O O . LEU A 1 102 ? 3.368 2.356 0.876 1.00 94.44 102 LEU A O 1
ATOM 821 N N . LEU A 1 103 ? 2.686 0.855 2.403 1.00 92.69 103 LEU A N 1
ATOM 822 C CA . LEU A 1 103 ? 3.395 -0.279 1.798 1.00 92.69 103 LEU A CA 1
ATOM 823 C C . LEU A 1 103 ? 2.822 -0.660 0.428 1.00 92.69 103 LEU A C 1
ATOM 825 O O . LEU A 1 103 ? 3.585 -0.941 -0.494 1.00 92.69 103 LEU A O 1
ATOM 829 N N . LEU A 1 104 ? 1.498 -0.629 0.270 1.00 91.94 104 LEU A N 1
ATOM 830 C CA . LEU A 1 104 ? 0.832 -0.880 -1.009 1.00 91.94 104 LEU A CA 1
ATOM 831 C C . LEU A 1 104 ? 1.244 0.142 -2.073 1.00 91.94 104 LEU A C 1
ATOM 833 O O . LEU A 1 104 ? 1.496 -0.229 -3.219 1.00 91.94 104 LEU A O 1
ATOM 837 N N . ASN A 1 105 ? 1.379 1.414 -1.694 1.00 91.88 105 ASN A N 1
ATOM 838 C CA . ASN A 1 105 ? 1.864 2.458 -2.595 1.00 91.88 105 ASN A CA 1
ATOM 839 C C . ASN A 1 105 ? 3.336 2.250 -2.985 1.00 91.88 105 ASN A C 1
ATOM 841 O O . ASN A 1 105 ? 3.698 2.475 -4.142 1.00 91.88 105 ASN A O 1
ATOM 845 N N . CYS A 1 106 ? 4.180 1.795 -2.052 1.00 93.12 106 CYS A N 1
ATOM 846 C CA . CYS A 1 106 ? 5.553 1.396 -2.362 1.00 93.12 106 CYS A CA 1
ATOM 847 C C . CYS A 1 106 ? 5.580 0.246 -3.378 1.00 93.12 106 CYS A C 1
ATOM 849 O O . CYS A 1 106 ? 6.267 0.339 -4.392 1.00 93.12 106 CYS A O 1
ATOM 851 N N . GLU A 1 107 ? 4.806 -0.813 -3.142 1.00 90.19 107 GLU A N 1
ATOM 852 C CA . GLU A 1 107 ? 4.749 -1.973 -4.036 1.00 90.19 107 GLU A CA 1
ATOM 853 C C . GLU A 1 107 ? 4.248 -1.585 -5.434 1.00 90.19 107 GLU A C 1
ATOM 855 O O . GLU A 1 107 ? 4.827 -2.001 -6.435 1.00 90.19 107 GLU A O 1
ATOM 860 N N . ALA A 1 108 ? 3.228 -0.725 -5.522 1.00 89.88 108 ALA A N 1
ATOM 861 C CA . ALA A 1 108 ? 2.717 -0.227 -6.796 1.00 89.88 108 ALA A CA 1
ATOM 862 C C . ALA A 1 108 ? 3.783 0.553 -7.587 1.00 89.88 108 ALA A C 1
ATOM 864 O O . ALA A 1 108 ? 3.961 0.307 -8.781 1.00 89.88 108 ALA A O 1
ATOM 865 N N . ALA A 1 109 ? 4.520 1.455 -6.930 1.00 92.69 109 ALA A N 1
ATOM 866 C CA . ALA A 1 109 ? 5.600 2.212 -7.565 1.00 92.69 109 ALA A CA 1
ATOM 867 C C . ALA A 1 109 ? 6.753 1.296 -8.013 1.00 92.69 109 ALA A C 1
ATOM 869 O O . ALA A 1 109 ? 7.234 1.408 -9.142 1.00 92.69 109 ALA A O 1
ATOM 870 N N . HIS A 1 110 ? 7.158 0.352 -7.159 1.00 93.06 110 HIS A N 1
ATOM 871 C CA . HIS A 1 110 ? 8.182 -0.639 -7.481 1.00 93.06 110 HIS A CA 1
ATOM 872 C C . HIS A 1 110 ? 7.780 -1.496 -8.688 1.00 93.06 110 HIS A C 1
ATOM 874 O O . HIS A 1 110 ? 8.558 -1.638 -9.631 1.00 93.06 110 HIS A O 1
ATOM 880 N N . TYR A 1 111 ? 6.550 -2.017 -8.696 1.00 91.00 111 TYR A N 1
ATOM 881 C CA . TYR A 1 111 ? 6.049 -2.853 -9.781 1.00 91.00 111 TYR A CA 1
ATOM 882 C C . TYR A 1 111 ? 6.007 -2.108 -11.120 1.00 91.00 111 TYR A C 1
ATOM 884 O O . TYR A 1 111 ? 6.390 -2.675 -12.141 1.00 91.00 111 TYR A O 1
ATOM 892 N N . GLN A 1 112 ? 5.601 -0.833 -11.129 1.00 92.25 112 GLN A N 1
ATOM 893 C CA . GLN A 1 112 ? 5.628 -0.008 -12.343 1.00 92.25 112 GLN A CA 1
ATOM 894 C C . GLN A 1 112 ? 7.048 0.140 -12.904 1.00 92.25 112 GLN A C 1
ATOM 896 O O . GLN A 1 112 ? 7.267 -0.124 -14.085 1.00 92.25 112 GLN A O 1
ATOM 901 N N . ILE A 1 113 ? 8.022 0.490 -12.054 1.00 94.94 113 ILE A N 1
ATOM 902 C CA . ILE A 1 113 ? 9.432 0.612 -12.460 1.00 94.94 113 ILE A CA 1
ATOM 903 C C . ILE A 1 113 ? 9.950 -0.722 -13.001 1.00 94.94 113 ILE A C 1
ATOM 905 O O . ILE A 1 113 ? 10.591 -0.759 -14.052 1.00 94.94 113 ILE A O 1
ATOM 909 N N . TYR A 1 114 ? 9.672 -1.819 -12.296 1.00 94.62 114 TYR A N 1
ATOM 910 C CA . TYR A 1 114 ? 10.104 -3.157 -12.685 1.00 94.62 114 TYR A CA 1
ATOM 911 C C . TYR A 1 114 ? 9.536 -3.560 -14.048 1.00 94.62 114 TYR A C 1
ATOM 913 O O . TYR A 1 114 ? 10.287 -3.958 -14.939 1.00 94.62 114 TYR A O 1
ATOM 921 N N . LYS A 1 115 ? 8.221 -3.401 -14.234 1.00 94.56 115 LYS A N 1
ATOM 922 C CA . LYS A 1 115 ? 7.533 -3.722 -15.485 1.00 94.56 115 LYS A CA 1
ATOM 923 C C . LYS A 1 115 ? 8.109 -2.933 -16.661 1.00 94.56 115 LYS A C 1
ATOM 925 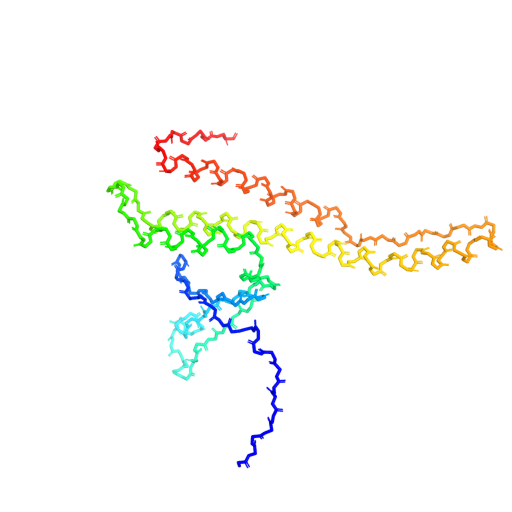O O . LYS A 1 115 ? 8.477 -3.530 -17.666 1.00 94.56 115 LYS A O 1
ATOM 930 N N . GLU A 1 116 ? 8.231 -1.616 -16.526 1.00 95.12 116 GLU A N 1
ATOM 931 C CA . GLU A 1 116 ? 8.774 -0.769 -17.594 1.00 95.12 116 GLU A CA 1
ATOM 932 C C . GLU A 1 116 ? 10.235 -1.109 -17.898 1.00 95.12 116 GLU A C 1
ATOM 934 O O . GLU A 1 116 ? 10.639 -1.147 -19.056 1.00 95.12 116 GLU A O 1
ATOM 939 N N . THR A 1 117 ? 11.024 -1.433 -16.874 1.00 95.25 117 THR A N 1
ATOM 940 C CA . THR A 1 117 ? 12.416 -1.861 -17.052 1.00 95.25 117 THR A CA 1
ATOM 941 C C . THR A 1 117 ? 12.496 -3.142 -17.885 1.00 95.25 117 THR A C 1
ATOM 943 O O . THR A 1 117 ? 13.271 -3.199 -18.841 1.00 95.25 117 THR A O 1
ATOM 946 N N . LEU A 1 118 ? 11.665 -4.146 -17.580 1.00 96.19 118 LEU A N 1
ATOM 947 C CA . LEU A 1 118 ? 11.587 -5.382 -18.366 1.00 96.19 118 LEU A CA 1
ATOM 948 C C . LEU A 1 118 ? 11.152 -5.132 -19.815 1.00 96.19 118 LEU A C 1
ATOM 950 O O . LEU A 1 118 ? 11.663 -5.779 -20.725 1.00 96.19 118 LEU A O 1
ATOM 954 N N . GLU A 1 119 ? 10.237 -4.191 -20.047 1.00 95.50 119 GLU A N 1
ATOM 955 C CA . GLU A 1 119 ? 9.791 -3.817 -21.396 1.00 95.50 119 GLU A CA 1
ATOM 956 C C . GLU A 1 119 ? 10.873 -3.073 -22.200 1.00 95.50 119 GLU A C 1
ATOM 958 O O . GLU A 1 119 ? 10.892 -3.138 -23.435 1.00 95.50 119 GLU A O 1
ATOM 963 N N . LEU A 1 120 ? 11.775 -2.357 -21.522 1.00 95.62 120 LEU A N 1
ATOM 964 C CA . LEU A 1 120 ? 12.867 -1.608 -22.145 1.00 95.62 120 LEU A CA 1
ATOM 965 C C . LEU A 1 120 ? 14.117 -2.451 -22.397 1.00 95.62 120 LEU A C 1
ATOM 967 O O . LEU A 1 120 ? 14.790 -2.213 -23.398 1.00 95.62 120 LEU A O 1
ATOM 971 N N . MET A 1 121 ? 14.404 -3.448 -21.557 1.00 94.75 121 MET A N 1
ATOM 972 C CA . MET A 1 121 ? 15.557 -4.348 -21.713 1.00 94.75 121 MET A CA 1
ATO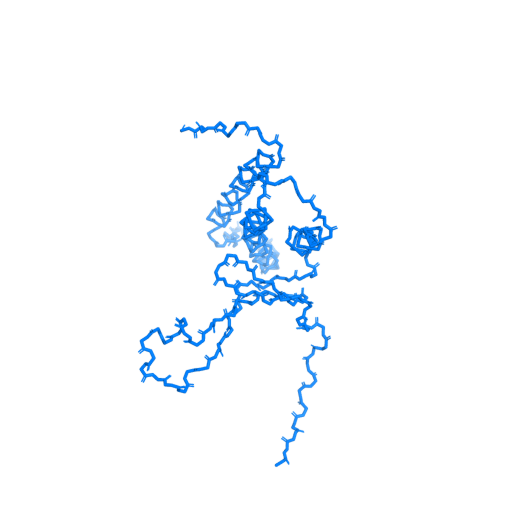M 973 C C . MET A 1 121 ? 15.753 -4.878 -23.147 1.00 94.75 121 MET A C 1
ATOM 975 O O . MET A 1 121 ? 16.804 -4.602 -23.726 1.00 94.75 121 MET A O 1
ATOM 979 N N . PRO A 1 122 ? 14.766 -5.537 -23.789 1.00 95.62 122 PRO A N 1
ATOM 980 C CA . PRO A 1 122 ? 14.960 -6.070 -25.138 1.00 95.62 122 PRO A CA 1
ATOM 981 C C . PRO A 1 122 ? 15.150 -4.968 -26.191 1.00 95.62 122 PRO A C 1
ATOM 983 O O . PRO A 1 122 ? 15.807 -5.186 -27.209 1.00 95.62 122 PRO A O 1
ATOM 986 N N . LYS A 1 123 ? 14.600 -3.766 -25.962 1.00 94.12 123 LYS A N 1
ATOM 987 C CA . LYS A 1 123 ? 14.799 -2.610 -26.851 1.00 94.12 123 LYS A CA 1
ATOM 988 C C . LYS A 1 123 ? 16.230 -2.091 -26.746 1.00 94.12 123 LYS A C 1
ATOM 990 O O . LYS A 1 123 ? 16.836 -1.779 -27.768 1.00 94.12 123 LYS A O 1
ATOM 995 N N . CYS A 1 124 ? 16.773 -2.027 -25.530 1.00 92.94 124 CYS A N 1
ATOM 996 C CA . CYS A 1 124 ? 18.174 -1.692 -25.300 1.00 92.94 124 CYS A CA 1
ATOM 997 C C . CYS A 1 124 ? 19.097 -2.707 -25.980 1.00 92.94 124 CYS A C 1
ATOM 999 O O . CYS A 1 124 ? 19.997 -2.294 -26.707 1.00 92.94 124 CYS A O 1
ATOM 1001 N N . ASP A 1 125 ? 18.834 -4.007 -25.821 1.00 93.88 125 ASP A N 1
ATOM 1002 C CA . ASP A 1 125 ? 19.630 -5.067 -26.453 1.00 93.88 125 ASP A CA 1
ATOM 1003 C C . ASP A 1 125 ? 19.632 -4.935 -27.983 1.00 93.88 125 ASP A C 1
ATOM 1005 O O . ASP A 1 125 ? 20.691 -4.954 -28.612 1.00 93.88 125 ASP A O 1
ATOM 1009 N N . ALA A 1 126 ? 18.461 -4.713 -28.590 1.00 92.06 126 ALA A N 1
ATOM 1010 C CA . ALA A 1 126 ? 18.343 -4.510 -30.033 1.00 92.06 126 ALA A CA 1
ATOM 1011 C C . ALA A 1 126 ? 19.140 -3.286 -30.521 1.00 92.06 126 ALA A C 1
ATOM 1013 O O . ALA A 1 126 ? 19.860 -3.378 -31.519 1.00 92.06 126 ALA A O 1
ATOM 1014 N N . ILE A 1 127 ? 19.058 -2.160 -29.800 1.00 91.38 127 ILE A N 1
ATOM 1015 C CA . ILE A 1 127 ? 19.814 -0.941 -30.119 1.00 91.38 127 ILE A CA 1
ATOM 1016 C C . ILE A 1 127 ? 21.319 -1.191 -30.008 1.00 91.38 127 ILE A C 1
ATOM 1018 O O . ILE A 1 127 ? 22.075 -0.768 -30.885 1.00 91.38 127 ILE A O 1
ATOM 1022 N N . ILE A 1 128 ? 21.768 -1.876 -28.955 1.00 90.00 128 ILE A N 1
ATOM 1023 C CA . ILE A 1 128 ? 23.184 -2.188 -28.736 1.00 90.00 128 ILE A CA 1
ATOM 1024 C C . ILE A 1 128 ? 23.715 -3.072 -29.870 1.00 90.00 128 ILE A C 1
ATOM 1026 O O . ILE A 1 128 ? 24.757 -2.756 -30.447 1.00 90.00 128 ILE A O 1
ATOM 1030 N N . GLU A 1 129 ? 22.996 -4.134 -30.242 1.00 92.19 129 GLU A N 1
ATOM 1031 C CA . GLU A 1 129 ? 23.404 -5.029 -31.332 1.00 92.19 129 GLU A CA 1
ATOM 1032 C C . GLU A 1 129 ? 23.439 -4.329 -32.694 1.00 92.19 129 GLU A C 1
ATOM 1034 O O . GLU A 1 129 ? 24.383 -4.513 -33.467 1.00 92.19 129 GLU A O 1
ATOM 1039 N N . GLU A 1 130 ? 22.448 -3.489 -32.997 1.00 89.88 130 GLU A N 1
ATOM 1040 C CA . GLU A 1 130 ? 22.432 -2.707 -34.234 1.00 89.88 130 GLU A CA 1
ATOM 1041 C C . GLU A 1 130 ? 23.583 -1.687 -34.271 1.00 89.88 130 GLU A C 1
ATOM 1043 O O . GLU A 1 130 ? 24.215 -1.476 -35.313 1.00 89.88 130 GLU A O 1
ATOM 1048 N N . SER A 1 131 ? 23.909 -1.100 -33.118 1.00 89.06 131 SER A N 1
ATOM 1049 C CA . SER A 1 131 ? 24.950 -0.079 -32.991 1.00 89.06 131 SER A CA 1
ATOM 1050 C C . SER A 1 131 ? 26.364 -0.630 -33.150 1.00 89.06 131 SER A C 1
ATOM 1052 O O . SER A 1 131 ? 27.237 0.110 -33.587 1.00 89.06 131 SER A O 1
ATOM 1054 N N . LYS A 1 132 ? 26.609 -1.929 -32.916 1.00 87.62 132 LYS A N 1
ATOM 1055 C CA . LYS A 1 132 ? 27.919 -2.562 -33.198 1.00 87.62 132 LYS A CA 1
ATOM 1056 C C . LYS A 1 132 ? 28.361 -2.419 -34.658 1.00 87.62 132 LYS A C 1
ATOM 1058 O O . LYS A 1 132 ? 29.548 -2.510 -34.953 1.00 87.62 132 LYS A O 1
ATOM 1063 N N . LYS A 1 133 ? 27.412 -2.221 -35.578 1.00 84.81 133 LYS A N 1
ATOM 1064 C CA . LYS A 1 133 ? 27.659 -2.046 -37.018 1.00 84.81 133 LYS A CA 1
ATOM 1065 C C . LYS A 1 133 ? 27.732 -0.573 -37.435 1.00 84.81 133 LYS A C 1
ATOM 1067 O O . LYS A 1 133 ? 27.902 -0.288 -38.618 1.00 84.81 133 LYS A O 1
ATOM 1072 N N . ARG A 1 134 ? 27.557 0.362 -36.495 1.00 82.00 134 ARG A N 1
ATOM 1073 C CA . ARG A 1 134 ? 27.458 1.807 -36.735 1.00 82.00 134 ARG A CA 1
ATOM 1074 C C . ARG A 1 134 ? 28.539 2.557 -35.959 1.00 82.00 134 ARG A C 1
ATOM 1076 O O . ARG A 1 134 ? 29.007 2.115 -34.920 1.00 82.00 134 ARG A O 1
ATOM 1083 N N . THR A 1 135 ? 28.909 3.735 -36.453 1.00 79.62 135 THR A N 1
ATOM 1084 C CA . THR A 1 135 ? 29.902 4.609 -35.803 1.00 79.62 135 THR A CA 1
ATOM 1085 C C . THR A 1 135 ? 29.318 5.405 -34.629 1.00 79.62 135 THR A C 1
ATOM 1087 O O . THR A 1 135 ? 30.064 5.966 -33.833 1.00 79.62 135 THR A O 1
ATOM 1090 N N . HIS A 1 136 ? 27.988 5.483 -34.519 1.00 80.31 136 HIS A N 1
ATOM 1091 C CA . HIS A 1 136 ? 27.280 6.254 -33.499 1.00 80.31 136 HIS A CA 1
ATOM 1092 C C . HIS A 1 136 ? 26.246 5.383 -32.784 1.00 80.31 136 HIS A C 1
ATOM 1094 O O . HIS A 1 136 ? 25.497 4.653 -33.436 1.00 80.31 136 HIS A O 1
ATOM 1100 N N . ILE A 1 137 ? 26.204 5.494 -31.456 1.00 78.94 137 ILE A N 1
ATOM 1101 C CA . ILE A 1 137 ? 25.246 4.801 -30.593 1.00 78.94 137 ILE A CA 1
ATOM 1102 C C . ILE A 1 137 ? 24.140 5.803 -30.230 1.00 78.94 137 ILE A C 1
ATOM 1104 O O . ILE A 1 137 ? 24.456 6.839 -29.638 1.00 78.94 137 ILE A O 1
ATOM 1108 N N . PRO A 1 138 ? 22.869 5.536 -30.575 1.00 85.00 138 PRO A N 1
ATOM 1109 C CA . PRO A 1 138 ? 21.764 6.402 -30.194 1.00 85.00 138 PRO A CA 1
ATOM 1110 C C . PRO A 1 138 ? 21.478 6.293 -28.690 1.00 85.00 138 PRO A C 1
ATOM 1112 O O . PRO A 1 138 ? 21.873 5.336 -28.024 1.00 85.00 138 PRO A O 1
ATOM 1115 N N . THR A 1 139 ? 20.764 7.277 -28.146 1.00 88.25 139 THR A N 1
ATOM 1116 C CA . THR A 1 139 ? 20.366 7.284 -26.735 1.00 88.25 139 THR A CA 1
ATOM 1117 C C . THR A 1 139 ? 19.525 6.054 -26.399 1.00 88.25 139 THR A C 1
ATOM 1119 O O . THR A 1 139 ? 18.549 5.751 -27.086 1.00 88.25 139 THR A O 1
ATOM 1122 N N . LEU A 1 140 ? 19.894 5.360 -25.321 1.00 91.44 140 LEU A N 1
ATOM 1123 C CA . LEU A 1 140 ? 19.123 4.226 -24.824 1.00 91.44 140 LEU A CA 1
ATOM 1124 C C . LEU A 1 140 ? 17.809 4.709 -24.201 1.00 91.44 140 LEU A C 1
ATOM 1126 O O . LEU A 1 140 ? 17.803 5.737 -23.514 1.00 91.44 140 LEU A O 1
ATOM 1130 N N . PRO A 1 141 ? 16.701 3.982 -24.414 1.00 93.25 141 PRO A N 1
ATOM 1131 C CA . PRO A 1 141 ? 15.440 4.321 -23.788 1.00 93.25 141 PRO A CA 1
ATOM 1132 C C . PRO A 1 141 ? 15.556 4.195 -22.266 1.00 93.25 141 PRO A C 1
ATOM 1134 O O . PRO A 1 141 ? 16.267 3.337 -21.742 1.00 93.25 141 PRO A O 1
ATOM 1137 N N . GLN A 1 142 ? 14.839 5.063 -21.561 1.00 93.19 142 GLN A N 1
ATOM 1138 C CA . GLN A 1 142 ? 14.823 5.121 -20.104 1.00 93.19 142 GLN A CA 1
ATOM 1139 C C . GLN A 1 142 ? 13.394 4.969 -19.596 1.00 93.19 142 GLN A C 1
ATOM 1141 O O . GLN A 1 142 ? 12.441 5.288 -20.308 1.00 93.19 142 GLN A O 1
ATOM 1146 N N . VAL A 1 143 ? 13.259 4.489 -18.360 1.00 93.56 143 VAL A N 1
ATOM 1147 C CA . VAL A 1 143 ? 11.973 4.446 -17.658 1.00 93.56 143 VAL A CA 1
ATOM 1148 C C . VAL A 1 143 ? 11.441 5.872 -17.552 1.00 93.56 143 VAL A C 1
ATOM 1150 O O . VAL A 1 143 ? 12.117 6.766 -17.035 1.00 93.56 143 VAL A O 1
ATOM 1153 N N . GLU A 1 144 ? 10.232 6.095 -18.057 1.00 92.50 144 GLU A N 1
ATOM 1154 C CA . GLU A 1 144 ? 9.645 7.428 -18.094 1.00 92.50 144 GLU A CA 1
ATOM 1155 C C . GLU A 1 144 ? 9.397 7.927 -16.667 1.00 92.50 144 GLU A C 1
ATOM 1157 O O . GLU A 1 144 ? 8.822 7.212 -15.841 1.00 92.50 144 GLU A O 1
ATOM 1162 N N . ARG A 1 145 ? 9.825 9.163 -16.372 1.00 94.25 145 ARG A N 1
ATOM 1163 C CA . ARG A 1 145 ? 9.640 9.805 -15.057 1.00 94.25 145 ARG A CA 1
ATOM 1164 C C . ARG A 1 145 ? 10.110 8.917 -13.893 1.00 94.25 145 ARG A C 1
ATOM 1166 O O . ARG A 1 145 ? 9.456 8.836 -12.852 1.00 94.25 145 ARG A O 1
ATOM 1173 N N . LEU A 1 146 ? 1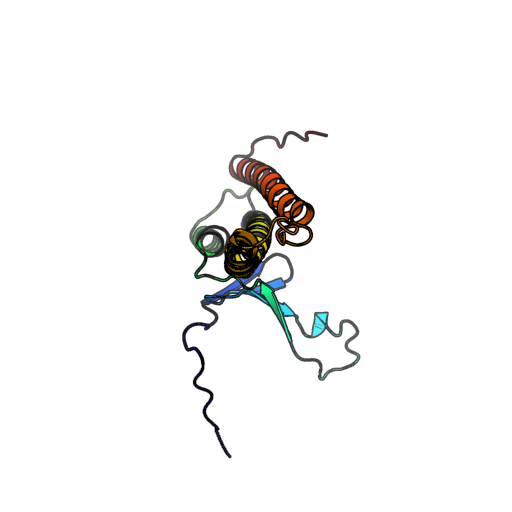1.242 8.232 -14.077 1.00 95.31 146 LEU A N 1
ATOM 1174 C CA . LEU A 1 146 ? 11.823 7.340 -13.070 1.00 95.31 146 LEU A CA 1
ATOM 1175 C C . LEU A 1 146 ? 12.000 8.038 -11.715 1.00 95.31 146 LEU A C 1
ATOM 1177 O O . LEU A 1 146 ? 11.654 7.467 -10.685 1.00 95.31 146 LEU A O 1
ATOM 1181 N N . GLU A 1 147 ? 12.495 9.276 -11.722 1.00 96.25 147 GLU A N 1
ATOM 1182 C CA . GLU A 1 147 ? 12.714 10.072 -10.509 1.00 96.25 147 GLU A CA 1
ATOM 1183 C C . GLU A 1 147 ? 11.421 10.269 -9.711 1.00 96.25 147 GLU A C 1
ATOM 1185 O O . GLU A 1 147 ? 11.418 10.053 -8.501 1.00 96.25 147 GLU A O 1
ATOM 1190 N N . ASP A 1 148 ? 10.307 10.575 -10.382 1.00 95.94 148 ASP A N 1
ATOM 1191 C CA . ASP A 1 148 ? 9.002 10.738 -9.734 1.00 95.94 148 ASP A CA 1
ATOM 1192 C C . ASP A 1 148 ? 8.538 9.427 -9.090 1.00 95.94 148 ASP A C 1
ATOM 1194 O O . ASP A 1 148 ? 8.090 9.412 -7.943 1.00 95.94 148 ASP A O 1
ATOM 1198 N N . LYS A 1 149 ? 8.676 8.303 -9.803 1.00 94.69 149 LYS A N 1
ATOM 1199 C CA . LYS A 1 149 ? 8.288 6.976 -9.295 1.00 94.69 149 LYS A CA 1
ATOM 1200 C C . LYS A 1 149 ? 9.132 6.570 -8.086 1.00 94.69 149 LYS A C 1
ATOM 1202 O O . LYS A 1 149 ? 8.595 6.085 -7.089 1.00 94.69 149 LYS A O 1
ATOM 1207 N N . VAL A 1 150 ? 10.441 6.817 -8.138 1.00 96.81 150 VAL A N 1
ATOM 1208 C CA . VAL A 1 150 ? 11.360 6.577 -7.016 1.00 96.81 150 VAL A CA 1
ATOM 1209 C C . VAL A 1 150 ? 11.035 7.497 -5.839 1.00 96.81 150 VAL A C 1
ATOM 1211 O O . VAL A 1 150 ? 11.005 7.039 -4.697 1.00 96.81 150 VAL A O 1
ATOM 1214 N N . ALA A 1 151 ? 10.725 8.770 -6.088 1.00 97.12 151 ALA A N 1
ATOM 1215 C CA . ALA A 1 151 ? 10.322 9.712 -5.049 1.00 97.12 151 ALA A CA 1
ATOM 1216 C C . ALA A 1 151 ? 9.012 9.285 -4.366 1.00 97.12 151 ALA A C 1
ATOM 1218 O O . ALA A 1 151 ? 8.914 9.362 -3.140 1.00 97.12 151 ALA A O 1
ATOM 1219 N N . ILE A 1 152 ? 8.035 8.769 -5.123 1.00 95.75 152 ILE A N 1
ATOM 1220 C CA . ILE A 1 152 ? 6.802 8.184 -4.574 1.00 95.75 152 ILE A CA 1
ATOM 1221 C C . ILE A 1 152 ? 7.135 6.997 -3.665 1.00 95.75 152 ILE A C 1
ATOM 1223 O O . ILE A 1 152 ? 6.639 6.942 -2.538 1.00 95.75 152 ILE A O 1
ATOM 1227 N N . PHE A 1 153 ? 7.988 6.070 -4.112 1.00 96.44 153 PHE A N 1
ATOM 1228 C CA . PHE A 1 153 ? 8.407 4.929 -3.296 1.00 96.44 153 PHE A CA 1
ATOM 1229 C C . PHE A 1 153 ? 9.069 5.387 -1.990 1.00 96.44 153 PHE A C 1
ATOM 1231 O O . PHE A 1 153 ? 8.616 5.039 -0.900 1.00 96.44 153 PHE A O 1
ATOM 1238 N N . LEU A 1 154 ? 10.115 6.213 -2.083 1.00 97.56 154 LEU A N 1
ATOM 1239 C CA . LEU A 1 154 ? 10.885 6.669 -0.923 1.00 97.56 154 LEU A CA 1
ATOM 1240 C C . LEU A 1 154 ? 10.037 7.517 0.031 1.00 97.56 154 LEU A C 1
ATOM 1242 O O . LEU A 1 154 ? 10.155 7.383 1.249 1.00 97.56 154 LEU A O 1
ATOM 1246 N N . GLY A 1 155 ? 9.151 8.356 -0.507 1.00 97.75 155 GLY A N 1
ATOM 1247 C CA . GLY A 1 155 ? 8.231 9.174 0.275 1.00 97.75 155 GLY A CA 1
ATOM 1248 C C . GLY A 1 155 ? 7.248 8.330 1.088 1.00 97.75 155 GLY A C 1
ATOM 1249 O O . GLY A 1 155 ? 7.068 8.575 2.282 1.00 97.75 155 GLY A O 1
ATOM 1250 N N . ASN A 1 156 ? 6.650 7.304 0.477 1.00 96.81 156 ASN A N 1
ATOM 1251 C CA . ASN A 1 156 ? 5.764 6.382 1.189 1.00 96.81 156 ASN A CA 1
ATOM 1252 C C . ASN A 1 156 ? 6.534 5.517 2.198 1.00 96.81 156 ASN A C 1
ATOM 1254 O O . ASN A 1 156 ? 6.067 5.355 3.323 1.00 96.81 156 ASN A O 1
ATOM 1258 N N . ALA A 1 157 ? 7.736 5.044 1.856 1.00 96.31 157 ALA A N 1
ATOM 1259 C CA . ALA A 1 157 ? 8.583 4.269 2.762 1.00 96.31 157 ALA A CA 1
ATOM 1260 C C . ALA A 1 157 ? 8.986 5.077 4.008 1.00 96.31 157 ALA A C 1
ATOM 1262 O O . ALA A 1 157 ? 8.886 4.580 5.130 1.00 96.31 157 ALA A O 1
ATOM 1263 N N . LYS A 1 158 ? 9.369 6.349 3.836 1.00 97.38 158 LYS A N 1
ATOM 1264 C CA . LYS A 1 158 ? 9.655 7.256 4.956 1.00 97.38 158 LYS A CA 1
ATOM 1265 C C . LYS A 1 158 ? 8.434 7.411 5.865 1.00 97.38 158 LYS A C 1
ATOM 1267 O O . LYS A 1 158 ? 8.534 7.188 7.070 1.00 97.38 158 LYS A O 1
ATOM 1272 N N . ARG A 1 159 ? 7.274 7.737 5.287 1.00 96.62 159 ARG A N 1
ATOM 1273 C CA . ARG A 1 159 ? 6.020 7.889 6.043 1.00 96.62 159 ARG A CA 1
ATOM 1274 C C . ARG A 1 159 ? 5.619 6.597 6.748 1.00 96.62 159 ARG A C 1
ATOM 1276 O O . ARG A 1 159 ? 5.082 6.648 7.848 1.00 96.62 159 ARG A O 1
ATOM 1283 N N . PHE A 1 160 ? 5.885 5.440 6.145 1.00 95.44 160 PHE A N 1
ATOM 1284 C CA . PHE A 1 160 ? 5.624 4.143 6.764 1.00 95.44 160 PHE A CA 1
ATOM 1285 C C . PHE A 1 160 ? 6.456 3.954 8.036 1.00 95.44 160 PHE A C 1
ATOM 1287 O O . PHE A 1 160 ? 5.918 3.509 9.049 1.00 95.44 160 PHE A O 1
ATOM 1294 N N . LEU A 1 161 ? 7.737 4.335 8.024 1.00 95.38 161 LEU A N 1
ATOM 1295 C CA . LEU A 1 161 ? 8.586 4.278 9.218 1.00 95.38 161 LEU A CA 1
ATOM 1296 C C . LEU A 1 161 ? 8.073 5.214 10.320 1.00 95.38 161 LEU A C 1
ATOM 1298 O O . LEU A 1 161 ? 7.974 4.801 11.475 1.00 95.38 161 LEU A O 1
ATOM 1302 N N . GLU A 1 162 ? 7.678 6.438 9.961 1.00 95.06 162 GLU A N 1
ATOM 1303 C CA . GLU A 1 162 ? 7.074 7.401 10.894 1.00 95.06 162 GLU A CA 1
ATOM 1304 C C . GLU A 1 162 ? 5.779 6.844 11.511 1.00 95.06 162 GLU A C 1
ATOM 1306 O O . GLU A 1 162 ? 5.621 6.832 12.732 1.00 95.06 162 GLU A O 1
ATOM 1311 N N . LYS A 1 163 ? 4.878 6.292 10.688 1.00 94.12 163 LYS A N 1
ATOM 1312 C CA . LYS A 1 163 ? 3.626 5.680 11.160 1.00 94.12 163 LYS A CA 1
ATOM 1313 C C . LYS A 1 163 ? 3.838 4.410 11.968 1.00 94.12 163 LYS A C 1
ATOM 1315 O O . LYS A 1 163 ? 3.109 4.178 12.928 1.00 94.12 163 LYS A O 1
ATOM 1320 N N . THR A 1 164 ? 4.863 3.628 11.654 1.00 92.69 164 THR A N 1
ATOM 1321 C CA . THR A 1 164 ? 5.244 2.465 12.460 1.00 92.69 164 THR A CA 1
ATOM 1322 C C . THR A 1 164 ? 5.738 2.901 13.838 1.00 92.69 164 THR A C 1
ATOM 1324 O O . THR A 1 164 ? 5.370 2.291 14.840 1.00 92.69 164 THR A O 1
ATOM 1327 N N . HIS A 1 165 ? 6.512 3.985 13.920 1.00 92.69 165 HIS A N 1
ATOM 1328 C CA . HIS A 1 165 ? 6.915 4.555 15.203 1.00 92.69 165 HIS A CA 1
ATOM 1329 C C . HIS A 1 165 ? 5.706 5.041 16.017 1.00 92.69 165 HIS A C 1
ATOM 1331 O O . HIS A 1 165 ? 5.567 4.662 17.180 1.00 92.69 165 HIS A O 1
ATOM 1337 N N . GLU A 1 166 ? 4.790 5.801 15.406 1.00 92.19 166 GLU A N 1
ATOM 1338 C CA . GLU A 1 166 ? 3.531 6.211 16.051 1.00 92.19 166 GLU A CA 1
ATOM 1339 C C . GLU A 1 166 ? 2.725 5.000 16.549 1.00 92.19 166 GLU A C 1
ATOM 1341 O O . GLU A 1 166 ? 2.194 5.013 17.662 1.00 92.19 166 GLU A O 1
ATOM 1346 N N . PHE A 1 167 ? 2.679 3.929 15.754 1.00 91.56 167 PHE A N 1
ATOM 1347 C CA . PHE A 1 167 ? 1.980 2.698 16.098 1.00 91.56 167 PHE A CA 1
ATOM 1348 C C . PHE A 1 167 ? 2.598 1.993 17.311 1.00 91.56 167 PHE A C 1
ATOM 1350 O O . PHE A 1 167 ? 1.879 1.569 18.215 1.00 91.56 167 PHE A O 1
ATOM 1357 N N . LEU A 1 168 ? 3.929 1.929 17.394 1.00 90.94 168 LEU A N 1
ATOM 1358 C CA . LEU A 1 168 ? 4.622 1.410 18.574 1.00 90.94 168 LEU A CA 1
ATOM 1359 C C . LEU A 1 168 ? 4.361 2.287 19.806 1.00 90.94 168 LEU A C 1
ATOM 1361 O O . LEU A 1 168 ? 4.061 1.765 20.879 1.00 90.94 168 LEU A O 1
ATOM 1365 N N . CYS A 1 169 ? 4.398 3.612 19.659 1.00 90.94 169 CYS A N 1
ATOM 1366 C CA . CYS A 1 169 ? 4.073 4.534 20.747 1.00 90.94 169 CYS A CA 1
ATOM 1367 C C . CYS A 1 169 ? 2.642 4.332 21.266 1.00 90.94 169 CYS A C 1
ATOM 1369 O O . CYS A 1 169 ? 2.435 4.323 22.480 1.00 90.94 169 CYS A O 1
ATOM 1371 N N . LEU A 1 170 ? 1.672 4.088 20.375 1.00 89.31 170 LEU A N 1
ATOM 1372 C CA . LEU A 1 170 ? 0.295 3.748 20.745 1.00 89.31 170 LEU A CA 1
ATOM 1373 C C . LEU A 1 170 ? 0.222 2.461 21.583 1.00 89.31 170 LEU A C 1
ATOM 1375 O O . LEU A 1 170 ? -0.509 2.422 22.573 1.00 89.31 170 LEU A O 1
ATOM 1379 N N . LEU A 1 171 ? 0.959 1.417 21.196 1.00 87.44 171 LEU A N 1
ATOM 1380 C CA . LEU A 1 171 ? 0.923 0.115 21.870 1.00 87.44 171 LEU A CA 1
ATOM 1381 C C . LEU A 1 171 ? 1.620 0.130 23.237 1.00 87.44 171 LEU A C 1
ATOM 1383 O O . LEU A 1 171 ? 1.128 -0.489 24.179 1.00 87.44 171 LEU A O 1
ATOM 1387 N N . TYR A 1 172 ? 2.740 0.846 23.357 1.00 87.25 172 TYR A N 1
ATOM 1388 C CA . TYR A 1 172 ? 3.564 0.868 24.571 1.00 87.25 172 TYR A CA 1
ATOM 1389 C C . TYR A 1 172 ? 3.334 2.094 25.466 1.00 87.25 172 TYR A C 1
ATOM 1391 O O . TYR A 1 172 ? 3.916 2.183 26.545 1.00 87.25 172 TYR A O 1
ATOM 1399 N N . GLY A 1 173 ? 2.487 3.040 25.049 1.00 80.88 173 GLY A N 1
ATOM 1400 C CA . GLY A 1 173 ? 2.218 4.269 25.800 1.00 80.88 173 GLY A CA 1
ATOM 1401 C C . GLY A 1 173 ? 3.411 5.228 25.862 1.00 80.88 173 GLY A C 1
ATOM 1402 O O . GLY A 1 173 ? 3.512 6.014 26.804 1.00 80.88 173 GLY A O 1
ATOM 1403 N N . ALA A 1 174 ? 4.324 5.154 24.890 1.00 81.44 174 ALA A N 1
ATOM 1404 C CA . ALA A 1 174 ? 5.472 6.050 24.804 1.00 81.44 174 ALA A CA 1
ATOM 1405 C C . ALA A 1 174 ? 5.050 7.440 24.278 1.00 81.44 174 ALA A C 1
ATOM 1407 O O . ALA A 1 174 ? 4.113 7.541 23.478 1.00 81.44 174 ALA A O 1
ATOM 1408 N N . PRO A 1 175 ? 5.714 8.530 24.707 1.00 75.44 175 PRO A N 1
ATOM 1409 C CA . PRO A 1 175 ? 5.417 9.865 24.205 1.00 75.44 175 PRO A CA 1
ATOM 1410 C C . PRO A 1 175 ? 5.769 9.968 22.716 1.00 75.44 175 PRO A C 1
ATOM 1412 O O . PRO A 1 175 ? 6.881 9.647 22.307 1.00 75.44 175 PRO A O 1
ATOM 1415 N N . ILE A 1 176 ? 4.828 10.460 21.907 1.00 70.00 176 ILE A N 1
ATOM 1416 C CA . ILE A 1 176 ? 5.073 10.767 20.495 1.00 70.00 176 ILE A CA 1
ATOM 1417 C C . ILE A 1 176 ? 5.904 12.053 20.457 1.00 70.00 176 ILE A C 1
ATOM 1419 O O . ILE A 1 176 ? 5.382 13.135 20.742 1.00 70.00 176 ILE A O 1
ATOM 1423 N N . SER A 1 177 ? 7.196 11.958 20.136 1.00 60.38 177 SER A N 1
ATOM 1424 C CA . SER A 1 177 ? 8.003 13.152 19.890 1.00 60.38 177 SER A CA 1
ATOM 1425 C C . SER A 1 177 ? 7.494 13.812 18.613 1.00 60.38 177 SER A C 1
ATOM 1427 O O . SER A 1 177 ? 7.694 13.292 17.517 1.00 60.38 177 SER A O 1
ATOM 1429 N N . LYS A 1 178 ? 6.814 14.954 18.741 1.00 51.94 178 LYS A N 1
ATOM 1430 C CA . LYS A 1 178 ? 6.505 15.801 17.590 1.00 51.94 178 LYS A CA 1
ATOM 1431 C C . LYS A 1 178 ? 7.810 16.439 17.124 1.00 51.94 178 LYS A C 1
ATOM 1433 O O . LYS A 1 178 ? 8.189 17.490 17.629 1.00 51.94 178 LYS A O 1
ATOM 1438 N N . THR A 1 179 ? 8.520 15.796 16.208 1.00 45.72 179 THR A N 1
ATOM 1439 C CA . THR A 1 179 ? 9.518 16.493 15.395 1.00 45.72 179 THR A CA 1
ATOM 1440 C C . THR A 1 179 ? 8.757 17.389 14.426 1.00 45.72 179 THR A C 1
ATOM 1442 O O . THR A 1 179 ? 8.179 16.908 13.453 1.00 45.72 179 THR A O 1
ATOM 1445 N N . SER A 1 180 ? 8.669 18.664 14.808 1.00 36.50 180 SER A N 1
ATOM 1446 C CA . SER A 1 180 ? 8.272 19.806 13.980 1.00 36.50 180 SER A CA 1
ATOM 1447 C C . SER A 1 180 ? 9.211 20.000 12.801 1.00 36.50 180 SER A C 1
ATOM 1449 O O . SER A 1 180 ? 10.434 19.877 13.051 1.00 36.50 180 SER A O 1
#

Radius of gyration: 22.61 Å; chains: 1; bounding box: 64×40×65 Å

Secondary structure (DSSP, 8-state):
---------TT--EEEEEEETTEEEEEESS-EEEEE-HHHH-TT---TTPPPEEEEEES--TTSHHHIIIIIHHHHHHHH-PPPTTS-HHHHHHHHHHHHHHHHHHHHHHHHHHHHHHHHHHHHHHHHHHHTTS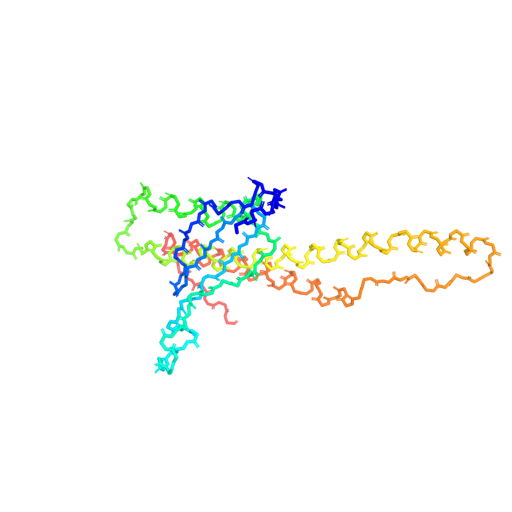S-PPPPP--TTHHHHHHHHHHHHHHHHHHHHHHHHHHHT-------